Protein AF-A0AA95EZL8-F1 (afdb_monomer)

Structure (mmCIF, N/CA/C/O backbone):
data_AF-A0AA95EZL8-F1
#
_entry.id   AF-A0AA95EZL8-F1
#
loop_
_atom_site.group_PDB
_atom_site.id
_atom_site.type_symbol
_atom_site.label_atom_id
_atom_site.label_alt_id
_atom_site.label_comp_id
_atom_site.label_asym_id
_atom_site.label_entity_id
_atom_site.label_seq_id
_atom_site.pdbx_PDB_ins_code
_atom_site.Cartn_x
_atom_site.Cartn_y
_atom_site.Cartn_z
_atom_site.occupancy
_atom_site.B_iso_or_equiv
_atom_site.auth_seq_id
_atom_site.auth_comp_id
_atom_site.auth_asym_id
_atom_site.auth_atom_id
_atom_site.pdbx_PDB_model_num
ATOM 1 N N . MET A 1 1 ? 18.812 -15.886 -0.825 1.00 55.59 1 MET A N 1
ATOM 2 C CA . MET A 1 1 ? 17.585 -15.056 -0.879 1.00 55.59 1 MET A CA 1
ATOM 3 C C . MET A 1 1 ? 16.638 -15.662 -1.900 1.00 55.59 1 MET A C 1
ATOM 5 O O . MET A 1 1 ? 17.106 -16.046 -2.963 1.00 55.59 1 MET A O 1
ATOM 9 N N . ASN A 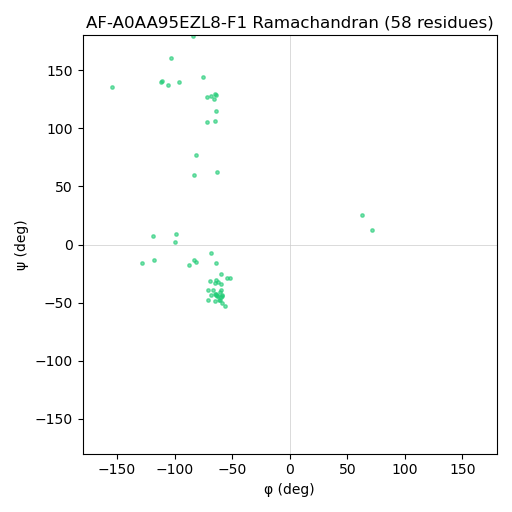1 2 ? 15.349 -15.774 -1.574 1.00 73.56 2 ASN A N 1
ATOM 10 C CA . ASN A 1 2 ? 14.313 -16.245 -2.495 1.00 73.56 2 ASN A CA 1
ATOM 11 C C . ASN A 1 2 ? 14.185 -15.258 -3.676 1.00 73.56 2 ASN A C 1
ATOM 13 O O . ASN A 1 2 ? 14.086 -14.050 -3.453 1.00 73.56 2 ASN A O 1
ATOM 17 N N . ALA A 1 3 ? 14.230 -15.754 -4.916 1.00 68.62 3 ALA A N 1
ATOM 18 C CA . ALA A 1 3 ? 14.167 -14.928 -6.123 1.00 68.62 3 ALA A CA 1
ATOM 19 C C . ALA A 1 3 ? 12.869 -14.101 -6.200 1.00 68.62 3 ALA A C 1
ATOM 21 O O . ALA A 1 3 ? 12.908 -12.949 -6.631 1.00 68.62 3 ALA A O 1
ATOM 22 N N . THR A 1 4 ? 11.758 -14.645 -5.695 1.00 65.88 4 THR A N 1
ATOM 23 C CA . THR A 1 4 ? 10.454 -13.969 -5.632 1.00 65.88 4 THR A CA 1
ATOM 24 C C . THR A 1 4 ? 10.498 -12.750 -4.714 1.00 65.88 4 THR A C 1
ATOM 26 O O . THR A 1 4 ? 10.165 -11.649 -5.140 1.00 65.88 4 THR A O 1
ATOM 29 N N . ALA A 1 5 ? 11.048 -12.905 -3.506 1.00 62.84 5 ALA A N 1
ATOM 30 C CA . ALA A 1 5 ? 11.175 -11.810 -2.541 1.00 62.84 5 ALA A CA 1
ATOM 31 C C . ALA A 1 5 ? 12.063 -10.662 -3.064 1.00 62.84 5 ALA A C 1
ATOM 33 O O . ALA A 1 5 ? 11.831 -9.492 -2.765 1.00 62.84 5 ALA A O 1
ATOM 34 N N . LYS A 1 6 ? 13.084 -10.976 -3.878 1.00 67.25 6 LYS A N 1
ATOM 35 C CA . LYS A 1 6 ? 13.943 -9.959 -4.509 1.00 67.25 6 LYS A CA 1
ATOM 36 C C . LYS A 1 6 ? 13.200 -9.179 -5.602 1.00 67.2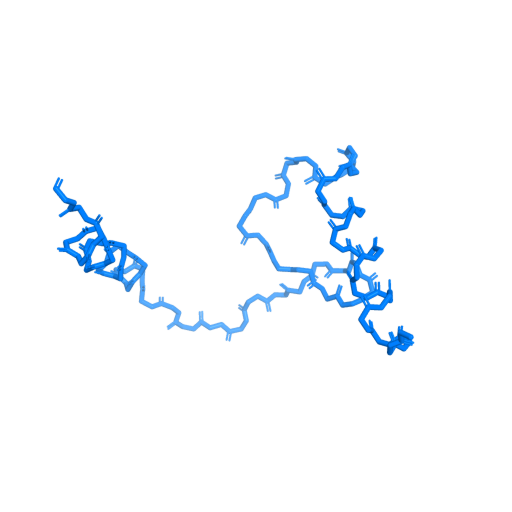5 6 LYS A C 1
ATOM 38 O O . LYS A 1 6 ? 13.391 -7.969 -5.710 1.00 67.25 6 LYS A O 1
ATOM 43 N N . ALA A 1 7 ? 12.366 -9.852 -6.394 1.00 70.81 7 ALA A N 1
ATOM 44 C CA . ALA A 1 7 ? 11.553 -9.216 -7.429 1.00 70.81 7 ALA A CA 1
ATOM 45 C C . ALA A 1 7 ? 10.451 -8.326 -6.826 1.00 70.81 7 ALA A C 1
ATOM 47 O O . ALA A 1 7 ? 10.292 -7.183 -7.252 1.00 70.81 7 ALA A O 1
ATOM 48 N N . GLU A 1 8 ? 9.764 -8.806 -5.786 1.00 71.69 8 GLU A N 1
ATOM 49 C CA . GLU A 1 8 ? 8.743 -8.048 -5.047 1.00 71.69 8 GLU A CA 1
ATOM 50 C C . GLU A 1 8 ? 9.326 -6.785 -4.398 1.00 71.69 8 GLU A C 1
ATOM 52 O O . GLU A 1 8 ? 8.744 -5.706 -4.507 1.00 71.69 8 GLU A O 1
ATOM 57 N N . CYS A 1 9 ? 10.529 -6.879 -3.820 1.00 79.00 9 CYS A N 1
ATOM 58 C CA . CYS A 1 9 ? 11.244 -5.724 -3.275 1.00 79.00 9 CYS A CA 1
ATOM 59 C C . CYS A 1 9 ? 11.513 -4.647 -4.345 1.00 79.00 9 CYS A C 1
ATOM 61 O O . CYS A 1 9 ? 11.263 -3.465 -4.117 1.00 79.00 9 CYS A O 1
ATOM 63 N N . GLY A 1 10 ? 11.949 -5.042 -5.547 1.00 86.25 10 GLY A N 1
ATOM 64 C CA . GLY A 1 10 ? 12.190 -4.100 -6.647 1.00 86.25 10 GLY A CA 1
ATOM 65 C C . GLY A 1 10 ? 10.923 -3.395 -7.145 1.00 86.25 10 GLY A C 1
ATOM 66 O O . GLY A 1 10 ? 10.976 -2.230 -7.542 1.00 86.25 10 GLY A O 1
ATOM 67 N N . ILE A 1 11 ? 9.778 -4.078 -7.098 1.00 87.69 11 ILE A N 1
ATOM 68 C CA . ILE A 1 11 ? 8.477 -3.496 -7.448 1.00 87.69 11 ILE A CA 1
ATOM 69 C C . ILE A 1 11 ? 8.043 -2.498 -6.376 1.00 87.69 11 ILE A C 1
ATOM 71 O O . ILE A 1 11 ? 7.708 -1.370 -6.723 1.00 87.69 11 ILE A O 1
ATOM 75 N N . GLY A 1 12 ? 8.117 -2.868 -5.094 1.00 85.56 12 GLY A N 1
ATOM 76 C CA . GLY A 1 12 ? 7.767 -1.973 -3.989 1.00 85.56 12 GLY A CA 1
ATOM 77 C C . GLY A 1 12 ? 8.603 -0.690 -3.979 1.00 85.56 12 GLY A C 1
ATOM 78 O O . GLY A 1 12 ? 8.054 0.402 -3.860 1.00 85.56 12 GLY A O 1
ATOM 79 N N . VAL A 1 13 ? 9.918 -0.802 -4.198 1.00 89.56 13 VAL A N 1
ATOM 80 C CA . VAL A 1 13 ? 10.816 0.364 -4.296 1.00 89.56 13 VAL A CA 1
ATOM 81 C C . VAL A 1 13 ? 10.439 1.260 -5.47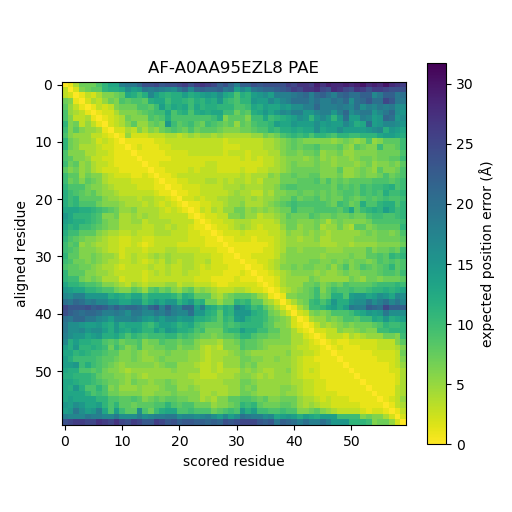3 1.00 89.56 13 VAL A C 1
ATOM 83 O O . VAL A 1 13 ? 10.387 2.479 -5.320 1.00 89.56 13 VAL A O 1
ATOM 86 N N . TYR A 1 14 ? 10.151 0.678 -6.640 1.00 89.62 14 TYR A N 1
ATOM 87 C CA . TYR A 1 14 ? 9.684 1.449 -7.791 1.00 89.62 14 TYR A CA 1
ATOM 88 C C . TYR A 1 14 ? 8.370 2.172 -7.473 1.00 89.62 14 TYR A C 1
ATOM 90 O O . TYR A 1 14 ? 8.278 3.376 -7.691 1.00 89.62 14 TYR A O 1
ATOM 98 N N . LEU A 1 15 ? 7.391 1.469 -6.894 1.00 89.75 15 LEU A N 1
ATOM 99 C CA . LEU A 1 15 ? 6.084 2.044 -6.579 1.00 89.75 15 LEU A CA 1
ATOM 100 C C . LEU A 1 15 ? 6.158 3.179 -5.541 1.00 89.75 15 LEU A C 1
ATOM 102 O O . LEU A 1 15 ? 5.377 4.120 -5.601 1.00 89.75 15 LEU A O 1
ATOM 106 N N . ALA A 1 16 ? 7.121 3.123 -4.620 1.00 87.25 16 ALA A N 1
ATOM 107 C CA . ALA A 1 16 ? 7.324 4.152 -3.604 1.00 87.25 16 ALA A CA 1
ATOM 108 C C . ALA A 1 16 ? 8.106 5.388 -4.093 1.00 87.25 16 ALA A C 1
ATOM 110 O O . ALA A 1 16 ? 8.130 6.396 -3.392 1.00 87.25 16 ALA A O 1
ATOM 111 N N . SER A 1 17 ? 8.790 5.317 -5.244 1.00 89.44 17 SER A N 1
ATOM 112 C CA . SER A 1 17 ? 9.750 6.355 -5.669 1.00 89.44 17 SER A CA 1
ATOM 113 C C . SER A 1 17 ? 9.538 6.913 -7.078 1.00 89.44 17 SER A C 1
ATOM 115 O O . SER A 1 17 ? 10.095 7.963 -7.407 1.00 89.44 17 SER A O 1
ATOM 117 N N . ALA A 1 18 ? 8.760 6.236 -7.924 1.00 89.31 18 ALA A N 1
ATOM 118 C CA . ALA A 1 18 ? 8.535 6.645 -9.303 1.00 89.31 18 ALA A CA 1
ATOM 119 C C . ALA A 1 18 ? 7.632 7.891 -9.385 1.00 89.31 18 ALA A C 1
ATOM 121 O O . ALA A 1 18 ? 6.531 7.931 -8.837 1.00 89.31 18 ALA A O 1
ATOM 122 N N . LYS A 1 19 ? 8.092 8.925 -10.099 1.00 89.88 19 LYS A N 1
ATOM 123 C CA . LYS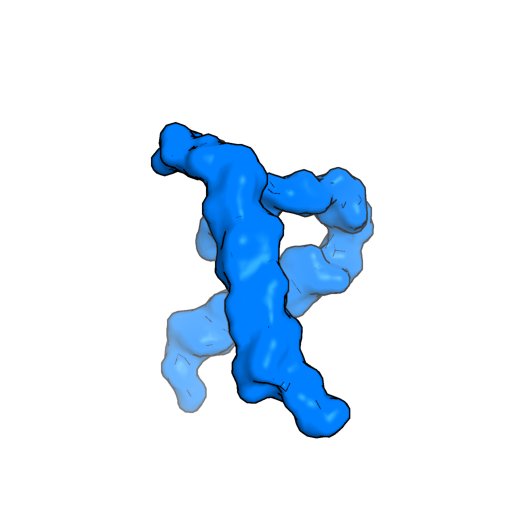 A 1 19 ? 7.381 10.214 -10.214 1.00 89.88 19 LYS A CA 1
ATOM 124 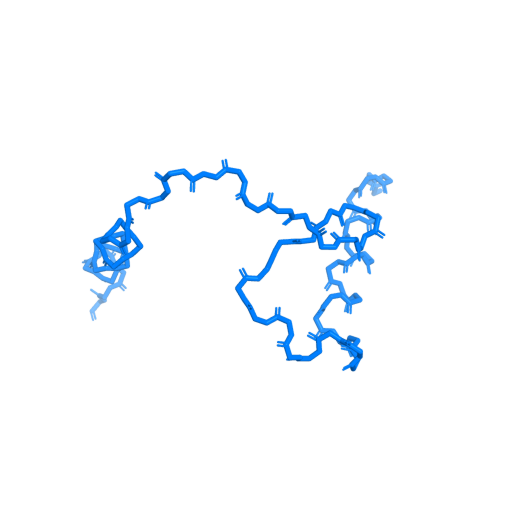C C . LYS A 1 19 ? 6.099 10.102 -11.033 1.00 89.88 19 LYS A C 1
ATOM 126 O O . LYS A 1 19 ? 5.131 10.809 -10.782 1.00 89.88 19 LYS A O 1
ATOM 131 N N . GLU A 1 20 ? 6.081 9.202 -12.008 1.00 86.75 20 GLU A N 1
ATOM 132 C CA . GLU A 1 20 ? 4.948 8.962 -12.902 1.00 86.75 20 GLU A CA 1
ATOM 133 C C . GLU A 1 20 ? 3.688 8.441 -12.187 1.00 86.75 20 GLU A C 1
ATOM 135 O O . GLU A 1 20 ? 2.595 8.520 -12.744 1.00 86.75 20 GLU A O 1
ATOM 140 N N . ILE A 1 21 ? 3.820 7.954 -10.951 1.00 85.56 21 ILE A N 1
ATOM 141 C CA . ILE A 1 21 ? 2.725 7.391 -10.145 1.00 85.56 21 ILE A CA 1
ATOM 142 C C . ILE A 1 21 ? 2.481 8.158 -8.840 1.00 85.56 21 ILE A C 1
ATOM 144 O O . ILE A 1 21 ? 1.641 7.747 -8.047 1.00 85.56 21 ILE A O 1
ATOM 148 N N . GLU A 1 22 ? 3.145 9.298 -8.628 1.00 85.19 22 GLU A N 1
ATOM 149 C CA . GLU A 1 22 ? 3.031 10.117 -7.407 1.00 85.19 22 GLU A CA 1
ATOM 150 C C . GLU A 1 22 ? 1.575 10.503 -7.076 1.00 85.19 22 GLU A C 1
ATOM 152 O O . GLU A 1 22 ? 1.207 10.675 -5.918 1.00 85.19 22 GLU A O 1
ATOM 157 N N . ARG A 1 23 ? 0.723 10.619 -8.102 1.00 84.94 23 ARG A N 1
ATOM 158 C CA . ARG A 1 23 ? -0.693 10.999 -7.964 1.00 84.94 23 ARG A CA 1
ATOM 159 C C . ARG A 1 23 ? -1.665 9.815 -7.996 1.00 84.94 23 ARG A C 1
ATOM 161 O O . ARG A 1 23 ? -2.874 10.031 -7.942 1.00 84.94 23 ARG A O 1
ATOM 168 N N . ALA A 1 24 ? -1.173 8.582 -8.101 1.00 85.12 24 ALA A N 1
ATOM 169 C CA . ALA A 1 24 ? -1.991 7.377 -8.219 1.00 85.12 24 ALA A CA 1
ATOM 170 C C . ALA A 1 24 ? -2.461 6.873 -6.839 1.00 85.12 24 ALA A C 1
ATOM 172 O O . ALA A 1 24 ? -2.155 5.759 -6.422 1.00 85.12 24 ALA A O 1
ATOM 173 N N . ASN A 1 25 ? -3.200 7.709 -6.105 1.00 83.69 25 ASN A N 1
ATOM 174 C CA . ASN A 1 25 ? -3.726 7.353 -4.787 1.00 83.69 25 ASN A CA 1
ATOM 175 C C . ASN A 1 25 ? -4.922 6.399 -4.892 1.00 83.69 25 ASN A C 1
ATOM 177 O O . ASN A 1 25 ? -5.757 6.531 -5.785 1.00 83.69 25 ASN A O 1
ATOM 181 N N . GLY A 1 26 ? -5.028 5.464 -3.944 1.00 81.94 26 GLY A N 1
ATOM 182 C CA . GLY A 1 26 ? -6.173 4.552 -3.834 1.00 81.94 26 GLY A CA 1
ATOM 183 C C . GLY A 1 26 ? -6.258 3.478 -4.924 1.00 81.94 26 GLY A C 1
ATOM 184 O O . GLY A 1 26 ? -7.292 2.824 -5.046 1.00 81.94 26 GLY A O 1
ATO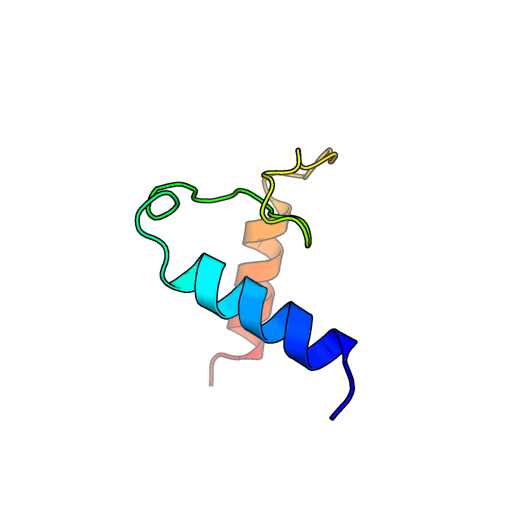M 185 N N . VAL A 1 27 ? -5.197 3.282 -5.714 1.00 87.06 27 VAL A N 1
ATOM 186 C CA . VAL A 1 27 ? -5.131 2.234 -6.741 1.00 87.06 27 VAL A CA 1
ATOM 187 C C . VAL A 1 27 ? -4.278 1.058 -6.279 1.00 87.06 27 VAL A C 1
ATOM 189 O O . VAL A 1 27 ? -3.443 1.179 -5.384 1.00 87.06 27 VAL A O 1
ATOM 192 N N . PHE A 1 28 ? -4.469 -0.085 -6.929 1.00 87.44 28 PHE A N 1
ATOM 193 C CA . PHE A 1 28 ? -3.689 -1.291 -6.691 1.00 87.44 28 PHE A CA 1
ATOM 194 C C . PHE A 1 28 ? -2.829 -1.571 -7.914 1.00 87.44 28 PHE A C 1
ATOM 196 O O . PHE A 1 28 ? -3.294 -1.418 -9.043 1.00 87.44 28 PHE A O 1
ATOM 203 N N . PHE A 1 29 ? -1.590 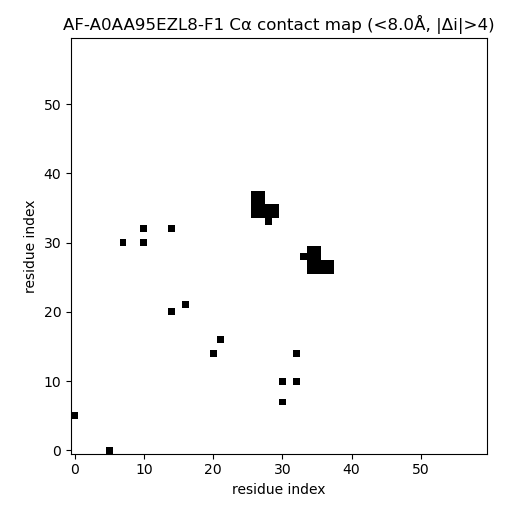-1.994 -7.686 1.00 89.31 29 PHE A N 1
ATOM 204 C CA . PHE A 1 29 ? -0.668 -2.393 -8.740 1.00 89.31 29 PHE A CA 1
ATOM 205 C C . PHE A 1 29 ? -0.422 -3.895 -8.675 1.00 89.31 29 PHE A C 1
ATOM 207 O O . PHE A 1 29 ? -0.287 -4.460 -7.589 1.00 89.31 29 PHE A O 1
ATOM 214 N N . ASP A 1 30 ? -0.342 -4.540 -9.833 1.00 87.94 30 ASP A N 1
ATOM 215 C CA . ASP A 1 30 ? 0.118 -5.920 -9.923 1.00 87.94 30 ASP A CA 1
ATOM 216 C C . ASP A 1 30 ? 1.655 -6.013 -9.974 1.00 87.94 30 ASP A C 1
ATOM 218 O O . ASP A 1 30 ? 2.388 -5.019 -10.013 1.00 87.94 30 ASP A O 1
ATOM 222 N N . ASN A 1 31 ? 2.165 -7.242 -10.053 1.00 85.94 31 ASN A N 1
ATOM 223 C CA . ASN A 1 31 ? 3.604 -7.497 -10.144 1.00 85.94 31 ASN A CA 1
ATOM 224 C C . ASN A 1 31 ? 4.233 -7.035 -11.472 1.00 85.94 31 ASN A C 1
ATOM 226 O O . ASN A 1 31 ? 5.453 -7.071 -11.631 1.00 85.94 31 ASN A O 1
ATOM 230 N N . LYS A 1 32 ? 3.418 -6.607 -12.439 1.00 87.50 32 LYS A N 1
ATOM 231 C CA . LYS A 1 32 ? 3.851 -5.999 -13.700 1.00 87.50 32 LYS A CA 1
ATOM 232 C C . LYS A 1 32 ? 3.774 -4.472 -13.646 1.00 87.50 32 LYS A C 1
ATOM 234 O O . LYS A 1 32 ? 3.995 -3.835 -14.675 1.00 87.50 32 LYS A O 1
ATOM 239 N N . LYS A 1 33 ? 3.525 -3.893 -12.461 1.00 87.88 33 LYS A N 1
ATOM 240 C CA . LYS A 1 33 ? 3.384 -2.450 -12.217 1.00 87.88 33 LYS A CA 1
ATOM 241 C C . LYS A 1 33 ? 2.190 -1.840 -12.958 1.00 87.88 33 LYS A C 1
ATOM 243 O O . LYS A 1 33 ? 2.197 -0.651 -13.263 1.00 87.88 33 LYS A O 1
ATOM 248 N N . GLN A 1 34 ? 1.173 -2.640 -13.264 1.00 89.56 34 GLN A N 1
ATOM 249 C CA . GLN A 1 34 ? -0.045 -2.175 -13.917 1.00 89.56 34 GLN A CA 1
ATOM 250 C C . GLN A 1 34 ? -1.126 -1.905 -12.881 1.00 89.56 34 GLN A C 1
ATOM 252 O O . GLN A 1 34 ? -1.287 -2.682 -11.941 1.00 89.56 34 GLN A O 1
ATOM 257 N N . ILE A 1 35 ? -1.877 -0.818 -13.072 1.00 89.31 35 ILE A N 1
ATOM 258 C CA . ILE A 1 35 ? -3.056 -0.540 -12.252 1.00 89.31 35 ILE A CA 1
ATOM 259 C C . ILE A 1 35 ? -4.092 -1.622 -12.529 1.00 89.31 35 ILE A C 1
ATOM 261 O O . ILE A 1 35 ? -4.491 -1.829 -13.677 1.00 89.31 35 ILE A O 1
ATOM 265 N N . VAL A 1 36 ? -4.547 -2.284 -11.473 1.00 88.88 36 VAL A N 1
ATOM 266 C CA . VAL A 1 36 ? -5.616 -3.273 -11.552 1.00 88.88 36 VAL A CA 1
ATOM 267 C C . VAL A 1 36 ? -6.908 -2.704 -10.972 1.00 88.88 36 VAL A C 1
ATOM 269 O O . VAL A 1 36 ? -6.881 -2.039 -9.932 1.00 88.88 36 VAL A O 1
ATOM 272 N N . PRO A 1 37 ? -8.059 -2.944 -11.624 1.00 81.12 37 PRO A N 1
ATOM 273 C CA . PRO A 1 37 ? -9.339 -2.564 -11.061 1.00 81.12 37 PRO A CA 1
ATOM 274 C C . PRO A 1 37 ? -9.584 -3.377 -9.790 1.00 81.12 37 PRO A C 1
ATOM 276 O O . PRO A 1 37 ? -9.505 -4.608 -9.795 1.00 81.12 37 PRO A O 1
ATOM 279 N N . ILE A 1 38 ? -9.928 -2.686 -8.707 1.00 72.94 38 ILE A N 1
ATOM 280 C CA . ILE A 1 38 ? -10.483 -3.327 -7.520 1.00 72.94 38 ILE A CA 1
ATOM 281 C C . ILE A 1 38 ? -11.832 -3.918 -7.927 1.00 72.94 38 ILE A C 1
ATOM 283 O O . ILE A 1 38 ? -12.809 -3.198 -8.131 1.00 72.94 38 ILE A O 1
ATOM 287 N N . GLN A 1 39 ? -11.897 -5.237 -8.069 1.00 69.12 39 GLN A N 1
ATOM 288 C CA . GLN A 1 39 ? -13.172 -5.922 -8.224 1.00 69.12 39 GLN A CA 1
ATOM 289 C C . GLN A 1 39 ? -13.808 -6.116 -6.851 1.00 69.12 39 GLN A C 1
ATOM 291 O O . GLN A 1 39 ? -13.774 -7.223 -6.329 1.00 69.12 39 GLN A O 1
ATOM 2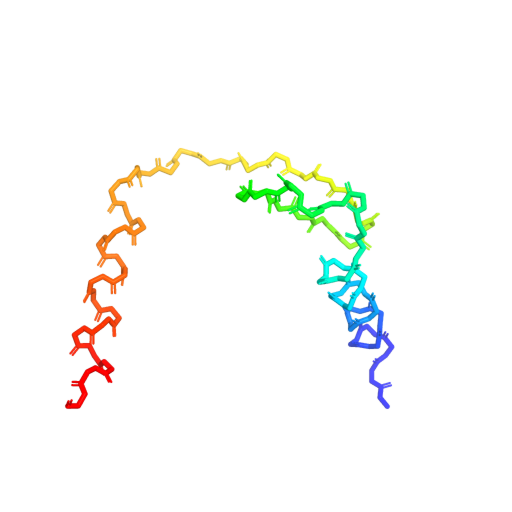96 N N . THR A 1 40 ? -14.400 -5.086 -6.244 1.00 59.81 40 THR A N 1
ATOM 297 C CA . THR A 1 40 ? -15.182 -5.336 -5.025 1.00 59.81 40 THR A CA 1
ATOM 298 C C . THR A 1 40 ? -16.276 -4.317 -4.750 1.00 59.81 40 THR A C 1
ATOM 300 O O . THR A 1 40 ? -16.090 -3.105 -4.775 1.00 59.81 40 THR A O 1
ATOM 303 N N . ARG A 1 41 ? -17.423 -4.892 -4.376 1.00 62.34 41 ARG A N 1
ATOM 304 C CA . ARG A 1 41 ? -18.520 -4.313 -3.596 1.00 62.34 41 ARG A CA 1
ATOM 305 C C . ARG A 1 41 ? -18.025 -3.954 -2.184 1.00 62.34 41 ARG A C 1
ATOM 307 O O . ARG A 1 41 ? -18.441 -4.584 -1.214 1.00 62.34 41 ARG A O 1
ATOM 314 N N 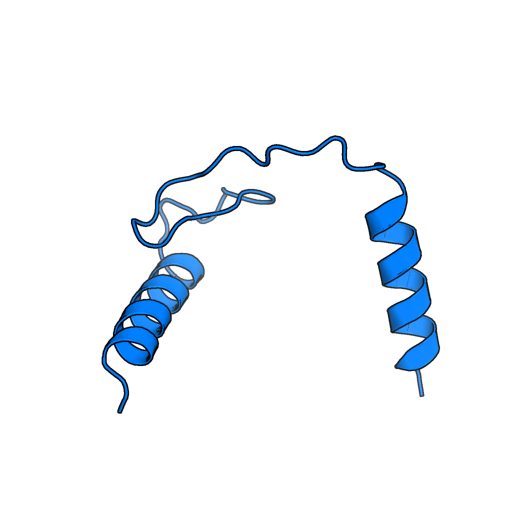. PHE A 1 42 ? -17.060 -3.047 -2.067 1.00 68.50 42 PHE A N 1
ATOM 315 C CA . PHE A 1 42 ? -16.603 -2.598 -0.755 1.00 68.50 42 PHE A CA 1
ATOM 316 C C . PHE A 1 42 ? -17.716 -1.789 -0.087 1.00 68.50 42 PHE A C 1
ATOM 318 O O . PHE A 1 42 ? -18.251 -0.856 -0.678 1.00 68.50 42 PHE A O 1
ATOM 325 N N . ASP A 1 43 ? -18.066 -2.166 1.142 1.00 75.19 43 ASP A N 1
ATOM 326 C CA . ASP A 1 43 ? -18.818 -1.290 2.037 1.00 75.19 43 ASP A CA 1
ATOM 327 C C . ASP A 1 43 ? -17.930 -0.072 2.325 1.00 75.19 43 ASP A C 1
ATOM 329 O O . ASP A 1 43 ? -16.864 -0.219 2.930 1.00 75.19 43 ASP A O 1
ATOM 333 N N . GLU A 1 44 ? -18.353 1.115 1.880 1.00 73.81 44 GLU A N 1
ATOM 334 C CA . GLU A 1 44 ? -17.646 2.384 2.110 1.00 73.81 44 GLU A CA 1
ATOM 335 C C . GLU A 1 44 ? -17.334 2.604 3.602 1.00 73.81 44 GLU A C 1
ATOM 337 O O . GLU A 1 44 ? -16.319 3.207 3.948 1.00 73.81 44 GLU A O 1
ATOM 342 N N . GLY A 1 45 ? -18.155 2.059 4.508 1.00 83.12 45 GLY A N 1
ATOM 343 C CA . GLY A 1 45 ? -17.959 2.161 5.951 1.00 83.12 45 GLY A CA 1
ATOM 344 C C . GLY A 1 45 ? -16.984 1.144 6.552 1.00 83.12 45 GLY A C 1
ATOM 345 O O . GLY A 1 45 ? -16.577 1.311 7.704 1.00 83.12 45 GLY A O 1
ATOM 346 N N . ALA A 1 46 ? -16.599 0.089 5.827 1.00 86.38 46 ALA A N 1
ATOM 347 C CA . ALA A 1 46 ? -15.754 -0.977 6.374 1.00 86.38 46 ALA A CA 1
ATOM 348 C C . ALA A 1 46 ? -14.337 -0.489 6.712 1.00 86.38 46 ALA A C 1
ATOM 350 O O . ALA A 1 46 ? -13.800 -0.859 7.756 1.00 86.38 46 ALA A O 1
ATOM 351 N N . GLY A 1 47 ? -13.762 0.382 5.873 1.00 85.44 47 GLY A N 1
ATOM 352 C CA . GLY A 1 47 ? -12.430 0.952 6.098 1.00 85.44 47 GLY A CA 1
ATOM 353 C C . GLY A 1 47 ? -12.353 1.761 7.394 1.00 85.44 47 GLY A C 1
ATOM 354 O O . GLY A 1 47 ? -11.477 1.517 8.220 1.00 85.44 47 GLY A O 1
ATOM 355 N N . ASN A 1 48 ? -13.325 2.649 7.623 1.00 89.12 48 ASN A N 1
ATOM 356 C CA . ASN A 1 48 ? -13.387 3.460 8.843 1.00 89.12 48 ASN A CA 1
ATOM 357 C C . ASN A 1 48 ? -13.598 2.608 10.102 1.00 89.12 48 ASN A C 1
ATOM 359 O O . ASN A 1 48 ? -12.925 2.826 11.104 1.00 89.12 48 ASN A O 1
ATOM 363 N N . LYS A 1 49 ? -14.486 1.604 10.053 1.00 92.44 49 LYS A N 1
ATOM 364 C CA . LYS A 1 49 ? -14.702 0.689 11.191 1.00 92.44 49 LYS A CA 1
ATOM 365 C C . LYS A 1 49 ? -13.416 -0.048 11.568 1.00 92.44 49 LYS A C 1
ATOM 367 O O . LYS A 1 49 ? -13.095 -0.148 12.750 1.00 92.44 49 LYS A O 1
ATOM 372 N N . LEU A 1 50 ? -12.692 -0.559 10.569 1.00 90.19 50 LEU A N 1
ATOM 373 C CA . LEU A 1 50 ? -11.429 -1.258 10.792 1.00 90.19 50 LEU A CA 1
ATOM 374 C C . LEU A 1 50 ? -10.370 -0.317 11.374 1.00 90.19 50 LEU A C 1
ATOM 376 O O . LEU A 1 50 ? -9.699 -0.689 12.332 1.00 90.19 50 LEU A O 1
ATOM 380 N N . TRP A 1 51 ? -10.269 0.905 10.845 1.00 90.88 51 TRP A N 1
ATOM 381 C CA . TRP A 1 51 ? -9.351 1.923 11.350 1.00 90.88 51 TRP A CA 1
ATOM 382 C C . TRP A 1 51 ? -9.572 2.209 12.841 1.00 90.88 51 TRP A C 1
ATOM 384 O O . TRP A 1 51 ? -8.648 2.054 13.636 1.00 90.88 51 TRP A O 1
ATOM 394 N N . THR A 1 52 ? -10.810 2.523 13.242 1.00 93.38 52 THR A N 1
ATOM 395 C CA . THR A 1 52 ? -11.152 2.816 14.644 1.00 93.38 52 THR A CA 1
ATOM 396 C C . THR A 1 52 ? -10.853 1.642 15.581 1.00 93.38 52 THR A C 1
ATOM 398 O O . THR A 1 52 ? -10.372 1.847 16.694 1.00 93.38 52 THR A O 1
ATOM 401 N N . LEU A 1 53 ? -11.113 0.404 15.145 1.00 94.50 53 LEU A N 1
ATOM 402 C CA . LEU A 1 53 ? -10.765 -0.790 15.922 1.00 94.50 53 LEU A CA 1
ATOM 403 C C . LEU A 1 53 ? -9.249 -0.914 16.117 1.00 94.50 53 LEU A C 1
ATOM 405 O O . LEU A 1 53 ? -8.800 -1.203 17.224 1.00 94.50 53 LEU A O 1
ATOM 409 N N . CYS A 1 54 ? -8.461 -0.690 15.063 1.00 93.69 54 CYS A N 1
ATOM 410 C CA . CYS A 1 54 ? -7.003 -0.748 15.139 1.00 93.69 54 CYS A CA 1
ATOM 411 C C . CYS A 1 54 ? -6.431 0.335 16.058 1.00 93.69 54 CYS A C 1
ATOM 413 O O . CYS A 1 54 ? -5.551 0.026 16.860 1.00 93.69 54 CYS A O 1
ATOM 415 N N . GLU A 1 55 ? -6.942 1.567 15.996 1.00 94.81 55 GLU A N 1
ATOM 416 C CA . GLU A 1 55 ? -6.548 2.631 16.928 1.00 94.81 55 GLU A CA 1
ATOM 417 C C . GLU A 1 55 ? -6.839 2.215 18.372 1.00 94.81 55 GLU A C 1
ATOM 419 O O . GLU A 1 55 ? -5.926 2.186 19.190 1.00 94.81 55 GLU A O 1
ATOM 424 N N . GLY A 1 56 ? -8.055 1.751 18.676 1.00 94.00 56 GLY A N 1
ATOM 425 C CA . GLY A 1 56 ? -8.410 1.321 20.034 1.00 94.00 56 GLY A CA 1
ATOM 426 C C . GLY A 1 56 ? -7.562 0.166 20.589 1.00 94.00 56 GLY A C 1
ATOM 427 O O . GLY A 1 56 ? -7.420 0.046 21.802 1.00 94.00 56 GLY A O 1
ATOM 428 N N . LEU A 1 57 ? -6.985 -0.675 19.724 1.00 93.31 57 LEU A N 1
ATOM 429 C CA . LEU A 1 57 ? -6.095 -1.777 20.114 1.00 93.31 57 LEU A CA 1
ATOM 430 C C . LEU A 1 57 ? -4.619 -1.372 20.234 1.00 93.31 57 LEU A C 1
ATOM 432 O O . LEU A 1 57 ? -3.834 -2.131 20.802 1.00 93.31 57 LEU A O 1
ATOM 436 N N . THR A 1 58 ? -4.222 -0.234 19.661 1.00 92.44 58 THR A N 1
ATOM 437 C CA . THR A 1 58 ? -2.812 0.191 19.564 1.00 92.44 58 THR A CA 1
ATOM 438 C C . THR A 1 58 ? -2.513 1.501 20.291 1.00 92.44 58 THR A C 1
ATOM 440 O O . THR A 1 58 ? -1.344 1.807 20.527 1.00 92.44 58 THR A O 1
ATOM 443 N N . SER A 1 59 ? -3.540 2.256 20.682 1.00 73.00 59 SER A N 1
ATOM 444 C CA . SER A 1 59 ? -3.424 3.429 21.543 1.00 73.00 59 SER A CA 1
ATOM 445 C C . SER A 1 59 ? -3.096 3.006 22.979 1.00 73.00 59 SER A C 1
ATOM 447 O O . SER A 1 59 ? -3.955 2.488 23.692 1.00 73.00 59 SER A O 1
ATOM 449 N N . TYR A 1 60 ? -1.837 3.216 23.370 1.00 56.59 60 TYR A N 1
ATOM 450 C CA . TYR A 1 60 ? -1.366 3.202 24.760 1.00 56.59 60 TYR A CA 1
ATOM 451 C C . TYR A 1 60 ? -1.723 4.499 25.489 1.00 56.59 60 TYR A C 1
ATOM 453 O O . TYR A 1 60 ? -1.647 5.571 24.843 1.00 56.59 60 TYR A O 1
#

Secondary structure (DSSP, 8-state):
--HHHHHHHHHHHHHHH-GGGTT-TT-EE-TTS-EE-------HHHHHHHHHHHHHHH--

Mean predicted aligned error: 7.75 Å

Organism: NCBI:txid3121368

Nearest PDB structures (foldseek):
  2zqk-assembly1_N  TM=2.663E-01  e=9.455E+00  Escherichia coli O157:H7

Foldseek 3Di:
DPPVVVLVVVLVVCCVDPPVCPPVPPFDADSVRDTDDDPDPDDPCPVVVVVVVVCVVPPD

pLDDT: mean 82.33, std 10.3, range [55.59, 94.81]

Sequence (60 aa):
MNATAKAECGIGVYLASAKEIERANGVFFDNKKQIVPIQTRFDEGAGNKLWTLCEGLTSY

Solvent-accessible surface area (backbone atoms only — not comparable to full-atom values): 4005 Å² total; per-residue (Å²): 132,62,70,66,62,56,53,52,49,55,50,53,54,45,72,75,65,43,75,96,52,72,82,61,75,98,65,44,67,49,99,84,72,42,81,48,83,82,90,66,94,69,60,84,63,53,62,57,55,50,49,55,54,51,47,71,76,66,66,127

Radius of gyration: 15.7 Å; Cα contacts (8 Å, |Δi|>4): 20; chains: 1; bounding box: 36×27×39 Å